Protein AF-A0A8T6T4Y1-F1 (afdb_monomer_lite)

pLDDT: mean 93.66, std 5.66, range [68.12, 98.38]

Structure (mmCIF, N/CA/C/O backbone):
data_AF-A0A8T6T4Y1-F1
#
_entry.id   AF-A0A8T6T4Y1-F1
#
loop_
_atom_site.group_PDB
_atom_site.id
_atom_site.type_symbol
_atom_site.label_atom_id
_atom_site.label_alt_id
_atom_site.label_comp_id
_atom_site.label_asym_id
_atom_site.label_entity_id
_atom_site.label_seq_id
_atom_site.pdbx_PDB_ins_code
_atom_site.Cartn_x
_atom_site.Cartn_y
_atom_site.Cartn_z
_atom_site.occupancy
_atom_site.B_iso_or_equiv
_atom_site.auth_seq_id
_atom_site.auth_comp_id
_atom_site.auth_asym_id
_atom_site.auth_atom_id
_atom_site.pdbx_PDB_model_num
ATOM 1 N N . MET A 1 1 ? -13.065 -8.105 1.881 1.00 68.12 1 MET A N 1
ATOM 2 C CA . MET A 1 1 ? -11.693 -8.289 1.325 1.00 68.12 1 MET A CA 1
ATOM 3 C C . MET A 1 1 ? -10.658 -8.384 2.452 1.00 68.12 1 MET A C 1
ATOM 5 O O . MET A 1 1 ? -11.018 -8.103 3.585 1.00 68.12 1 MET A O 1
ATOM 9 N N . VAL A 1 2 ? -9.399 -8.783 2.191 1.00 86.25 2 VAL A N 1
ATOM 10 C CA . VAL A 1 2 ? -8.331 -8.852 3.229 1.00 86.25 2 VAL A CA 1
ATOM 11 C C . VAL A 1 2 ? -8.163 -7.510 3.956 1.00 86.25 2 VAL A C 1
ATOM 13 O O . VAL A 1 2 ? -8.043 -7.484 5.177 1.00 86.25 2 VAL A O 1
ATOM 16 N N . LEU A 1 3 ? -8.226 -6.405 3.209 1.00 91.75 3 LEU A N 1
ATOM 17 C CA . LEU A 1 3 ? -8.057 -5.049 3.730 1.00 91.75 3 LEU A CA 1
ATOM 18 C C . LEU A 1 3 ? -9.146 -4.632 4.729 1.00 91.75 3 LEU A C 1
ATOM 20 O O . LEU A 1 3 ? -8.823 -4.156 5.808 1.00 91.75 3 LEU A O 1
ATOM 24 N N . GLU A 1 4 ? -10.418 -4.884 4.413 1.00 93.62 4 GLU A N 1
ATOM 25 C CA . GLU A 1 4 ? -11.571 -4.550 5.275 1.00 93.62 4 GLU A CA 1
ATOM 26 C C . GLU A 1 4 ? -11.591 -5.322 6.599 1.00 93.62 4 GLU A C 1
ATOM 28 O O . GLU A 1 4 ? -12.387 -5.027 7.485 1.00 93.62 4 GLU A O 1
ATOM 33 N N . ARG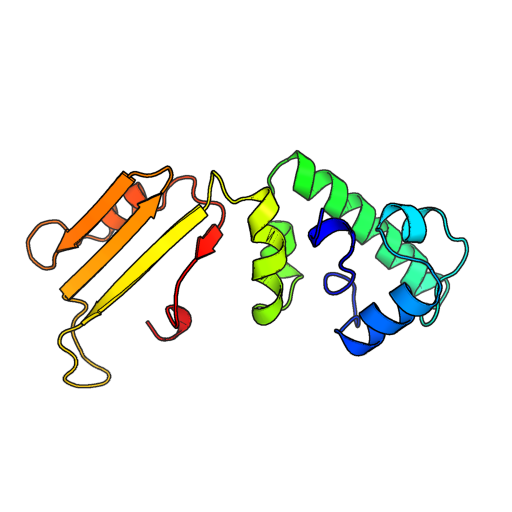 A 1 5 ? -10.748 -6.350 6.724 1.00 95.69 5 ARG A N 1
ATOM 34 C CA . ARG A 1 5 ? -10.562 -7.122 7.956 1.00 95.69 5 ARG A CA 1
ATOM 35 C C . ARG A 1 5 ? -9.360 -6.639 8.759 1.00 95.69 5 ARG A C 1
ATOM 37 O O . ARG A 1 5 ? -9.071 -7.208 9.805 1.00 95.69 5 ARG A O 1
ATOM 44 N N . SER A 1 6 ? -8.632 -5.641 8.261 1.00 95.56 6 SER A N 1
ATOM 45 C CA . SER A 1 6 ? -7.411 -5.153 8.881 1.00 95.56 6 SER A CA 1
ATOM 46 C C . SER A 1 6 ? -7.653 -3.869 9.659 1.00 95.56 6 SER A C 1
ATOM 48 O O . SER A 1 6 ? -8.272 -2.938 9.163 1.00 95.56 6 SER A O 1
ATOM 50 N N . PHE A 1 7 ? -7.120 -3.799 10.869 1.00 97.31 7 PHE A N 1
ATOM 51 C CA . PHE A 1 7 ? -7.246 -2.655 11.766 1.00 97.31 7 PHE A CA 1
ATOM 52 C C . PHE A 1 7 ? -5.910 -1.939 11.988 1.00 97.31 7 PHE A C 1
ATOM 54 O O . PHE A 1 7 ? -5.875 -0.938 12.695 1.00 97.31 7 PHE A O 1
ATOM 61 N N . VAL A 1 8 ? -4.815 -2.400 11.369 1.00 96.88 8 VAL A N 1
ATOM 62 C CA . VAL A 1 8 ? -3.473 -1.794 11.511 1.00 96.88 8 VAL A CA 1
ATOM 63 C C . VAL A 1 8 ? -3.350 -0.371 10.958 1.00 96.88 8 VAL A C 1
ATOM 65 O O . VAL A 1 8 ? -2.351 0.285 11.229 1.00 96.88 8 VAL A O 1
ATOM 68 N N . LEU A 1 9 ? -4.340 0.113 10.198 1.00 95.94 9 LEU A N 1
ATOM 69 C CA . LEU A 1 9 ? -4.423 1.519 9.781 1.00 95.94 9 LEU A CA 1
ATOM 70 C C . LEU A 1 9 ? -4.858 2.468 10.913 1.00 95.94 9 LEU A C 1
ATOM 72 O O . LEU A 1 9 ? -4.798 3.684 10.750 1.00 95.94 9 LEU A O 1
ATOM 76 N N . LEU A 1 10 ? -5.358 1.928 12.028 1.00 97.12 10 LEU A N 1
ATOM 77 C CA . LEU A 1 10 ? 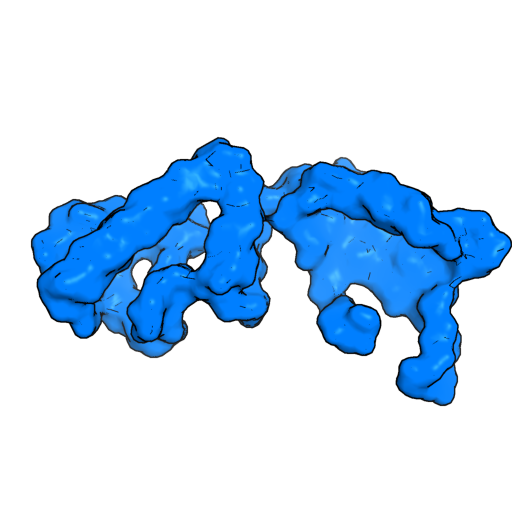-5.868 2.710 13.149 1.00 97.12 10 LEU A CA 1
ATOM 78 C C . LEU A 1 10 ? -4.749 3.112 14.113 1.00 97.12 10 LEU A C 1
ATOM 80 O O . LEU A 1 10 ? -3.811 2.352 14.370 1.00 97.12 10 LEU A O 1
ATOM 84 N N . ASP A 1 11 ? -4.902 4.284 14.735 1.00 94.56 11 ASP A N 1
ATOM 85 C CA . ASP A 1 11 ? -3.928 4.789 15.704 1.00 94.56 11 ASP A CA 1
ATOM 86 C C . ASP A 1 11 ? -3.691 3.797 16.858 1.00 94.56 11 ASP A C 1
ATOM 88 O O . ASP A 1 11 ? -4.611 3.354 17.567 1.00 94.56 11 ASP A O 1
ATOM 92 N N . ARG A 1 12 ? -2.408 3.482 17.071 1.00 94.94 12 ARG A N 1
ATOM 93 C CA . ARG A 1 12 ? -1.908 2.535 18.083 1.00 94.94 12 ARG A CA 1
ATOM 94 C C . ARG A 1 12 ? -2.477 1.118 17.939 1.00 94.94 12 ARG A C 1
ATOM 96 O O . ARG A 1 12 ? -2.613 0.403 18.939 1.00 94.94 12 ARG A O 1
ATOM 103 N N . VAL A 1 13 ? -2.780 0.686 16.717 1.00 97.06 13 VAL A N 1
ATOM 104 C CA . VAL A 1 13 ? -3.124 -0.707 16.414 1.00 97.06 13 VAL A CA 1
ATOM 105 C C . VAL A 1 13 ? -1.984 -1.367 15.649 1.00 97.06 13 VAL A C 1
ATOM 107 O O . VAL A 1 13 ? -1.748 -1.102 14.480 1.00 97.06 13 VAL A O 1
ATOM 110 N N . GLY A 1 14 ? -1.265 -2.258 16.330 1.00 95.00 14 GLY A N 1
ATOM 111 C CA . GLY A 1 14 ? -0.393 -3.236 15.678 1.00 95.00 14 GLY A CA 1
ATOM 112 C C . GLY A 1 14 ? -1.052 -4.613 15.640 1.00 95.00 14 GLY A C 1
ATOM 113 O O . GLY A 1 14 ? -2.118 -4.806 16.220 1.00 95.00 14 GLY A O 1
ATOM 114 N N . GLU A 1 15 ? -0.363 -5.588 15.051 1.00 94.94 15 GLU A N 1
ATOM 115 C CA . GLU A 1 15 ? -0.793 -6.992 14.913 1.00 94.94 15 GLU A CA 1
ATOM 116 C C . GLU A 1 15 ? -1.414 -7.574 16.197 1.00 94.94 15 GLU A C 1
ATOM 118 O O . GLU A 1 15 ? -2.516 -8.110 16.181 1.00 94.94 15 GLU A O 1
ATOM 123 N N . ARG A 1 16 ? -0.766 -7.391 17.356 1.00 96.19 16 ARG A N 1
ATOM 124 C CA . ARG A 1 16 ? -1.285 -7.899 18.641 1.00 96.19 16 ARG A CA 1
ATOM 125 C C . ARG A 1 16 ? -2.618 -7.274 19.054 1.00 96.19 16 ARG A C 1
ATOM 127 O O . ARG A 1 16 ? -3.395 -7.922 19.747 1.00 96.19 16 ARG A O 1
ATOM 134 N N . THR A 1 17 ? -2.841 -6.004 18.727 1.00 97.31 17 THR A N 1
ATOM 135 C CA . THR A 1 17 ? -4.105 -5.317 19.025 1.00 97.31 17 THR A CA 1
ATOM 136 C C . THR A 1 17 ? -5.163 -5.713 18.002 1.00 97.31 17 THR A C 1
ATOM 138 O O . THR A 1 17 ? -6.282 -6.002 18.399 1.00 97.31 17 THR A O 1
ATOM 141 N N . GLU A 1 18 ? -4.793 -5.797 16.721 1.00 97.31 18 GLU A N 1
ATOM 142 C CA . GLU A 1 18 ? -5.645 -6.291 15.633 1.00 97.31 18 GLU A CA 1
ATOM 143 C C . GLU A 1 18 ? -6.197 -7.693 15.949 1.00 97.31 18 GLU A C 1
ATOM 145 O O . GLU A 1 18 ? -7.407 -7.896 15.926 1.00 97.31 18 GLU A O 1
ATOM 150 N N . HIS A 1 19 ? -5.341 -8.621 16.384 1.00 97.06 19 HIS A N 1
ATOM 151 C CA . HIS A 1 19 ? -5.770 -9.955 16.805 1.00 97.06 19 HIS A CA 1
ATOM 152 C C . HIS A 1 19 ? -6.785 -9.938 17.952 1.00 97.06 19 HIS A C 1
ATOM 154 O O . HIS A 1 19 ? -7.766 -10.673 17.904 1.00 97.06 19 HIS A O 1
ATOM 160 N N . ARG A 1 20 ? -6.607 -9.072 18.959 1.00 97.50 20 ARG A N 1
ATOM 161 C CA . ARG A 1 20 ? -7.585 -8.953 20.055 1.00 97.50 20 ARG A CA 1
ATOM 162 C C . ARG A 1 20 ? -8.927 -8.408 19.584 1.00 97.50 20 ARG A C 1
ATOM 164 O O . ARG A 1 20 ? -9.949 -8.766 20.158 1.00 97.50 20 ARG A O 1
ATOM 171 N N . ILE A 1 21 ? -8.936 -7.525 18.584 1.00 98.06 21 ILE A N 1
ATOM 172 C CA . ILE A 1 21 ? -10.181 -7.051 17.964 1.00 98.06 21 ILE A CA 1
ATOM 173 C C . ILE A 1 21 ? -10.898 -8.249 17.323 1.00 98.06 21 ILE A C 1
ATOM 175 O O . ILE A 1 21 ? -12.071 -8.482 17.609 1.00 98.06 21 ILE A O 1
ATOM 179 N N . TRP A 1 22 ? -10.173 -9.080 16.567 1.00 97.81 22 TRP A N 1
ATOM 180 C CA . TRP A 1 22 ? -10.737 -10.284 15.948 1.00 97.81 22 TRP A CA 1
ATOM 181 C C . TRP A 1 22 ? -11.251 -11.318 16.955 1.00 97.81 22 TRP A C 1
ATOM 183 O O . TRP A 1 22 ? -12.310 -11.901 16.736 1.00 97.81 22 TRP A O 1
ATOM 193 N N . GLU A 1 23 ? -10.546 -11.533 18.068 1.00 97.38 23 GLU A N 1
ATOM 194 C CA . GLU A 1 23 ? -10.959 -12.459 19.140 1.00 97.38 23 GLU A CA 1
ATOM 195 C C . GLU A 1 23 ? -12.300 -12.076 19.788 1.00 97.38 23 GLU A C 1
ATOM 197 O O . GLU A 1 23 ? -12.980 -12.932 20.348 1.00 97.38 23 GLU A O 1
ATOM 202 N N . GLN A 1 24 ? -12.710 -10.809 19.680 1.00 96.25 24 GLN A N 1
ATOM 203 C CA . GLN A 1 24 ? -14.014 -10.323 20.146 1.00 96.25 24 GLN A CA 1
ATOM 204 C C . GLN A 1 24 ? -15.140 -10.539 19.121 1.00 96.25 24 GLN A C 1
ATOM 206 O O . GLN A 1 24 ? -16.277 -10.154 19.376 1.00 96.25 24 GLN A O 1
ATOM 211 N N . GLY A 1 25 ? -14.846 -11.132 17.960 1.00 97.12 25 GLY A N 1
ATOM 212 C CA . GLY A 1 25 ? -15.808 -11.312 16.870 1.00 97.12 25 GLY A CA 1
ATOM 213 C C . GLY A 1 25 ? -15.957 -10.093 15.956 1.00 97.12 25 GLY A C 1
ATOM 214 O O . GLY A 1 25 ? -16.768 -10.128 15.037 1.00 97.12 25 GLY A O 1
ATOM 215 N N . VAL A 1 26 ? -15.158 -9.042 16.160 1.00 98.19 26 VAL A N 1
ATOM 216 C CA . VAL A 1 26 ? -15.113 -7.867 15.282 1.00 98.19 26 VAL A CA 1
ATOM 217 C C . VAL A 1 26 ? -14.139 -8.166 14.144 1.00 98.19 26 VAL A C 1
ATOM 219 O O . VAL A 1 26 ? -12.928 -8.011 14.293 1.00 98.19 26 VAL A O 1
ATOM 222 N N . LEU A 1 27 ? -14.646 -8.681 13.023 1.00 97.50 27 LEU A N 1
ATOM 223 C CA . LEU A 1 27 ? -13.819 -9.238 11.945 1.00 97.50 27 LEU A CA 1
ATOM 224 C C . LEU A 1 27 ? -13.659 -8.298 10.755 1.00 97.50 27 LEU A C 1
ATOM 226 O O . LEU A 1 27 ? -12.741 -8.488 9.958 1.00 97.50 27 LEU A O 1
ATOM 230 N N . THR A 1 28 ? -14.552 -7.326 10.618 1.00 97.75 28 THR A N 1
ATOM 231 C CA . THR A 1 28 ? -14.598 -6.367 9.517 1.00 97.75 28 THR A CA 1
ATOM 232 C C . THR A 1 28 ? -14.741 -4.939 10.033 1.00 97.75 28 THR A C 1
ATOM 234 O O . THR A 1 28 ? -15.126 -4.706 11.181 1.00 97.75 28 THR A O 1
ATOM 237 N N . TRP A 1 29 ? -14.461 -3.961 9.174 1.00 97.38 29 TRP A N 1
ATOM 238 C CA . TRP A 1 29 ? -14.735 -2.557 9.475 1.00 97.38 29 TRP A CA 1
ATOM 239 C C . TRP A 1 29 ? -16.210 -2.308 9.793 1.00 97.38 29 TRP A C 1
ATOM 241 O O . TRP A 1 29 ? -16.499 -1.521 10.685 1.00 97.38 29 TRP A O 1
ATOM 251 N N . ASP A 1 30 ? -17.134 -3.009 9.135 1.00 97.69 30 ASP A N 1
ATOM 252 C CA . ASP A 1 30 ? -18.566 -2.876 9.415 1.00 97.69 30 ASP A CA 1
ATOM 253 C C . ASP A 1 30 ? -18.933 -3.420 10.801 1.00 97.69 30 ASP A C 1
ATOM 255 O O . ASP A 1 30 ? -19.677 -2.767 11.536 1.00 97.69 30 ASP A O 1
ATOM 259 N N . ASP A 1 31 ? -18.346 -4.548 11.218 1.00 98.06 31 ASP A N 1
ATOM 260 C CA . ASP A 1 31 ? -18.512 -5.060 12.587 1.00 98.06 31 ASP A CA 1
ATOM 261 C C . ASP A 1 31 ? -18.008 -4.035 13.615 1.00 98.06 31 ASP A C 1
ATOM 263 O O . ASP A 1 31 ? -18.628 -3.810 14.654 1.00 98.06 31 ASP A O 1
ATOM 267 N N . PHE A 1 32 ? -16.883 -3.374 13.319 1.00 98.38 32 PHE A N 1
ATOM 268 C CA . PHE A 1 32 ? -16.300 -2.364 14.199 1.00 98.38 32 PHE A CA 1
ATOM 269 C C . PHE A 1 32 ? -17.187 -1.116 14.285 1.00 98.38 32 PHE A C 1
ATOM 271 O O . PHE A 1 32 ? -17.460 -0.638 15.385 1.00 98.38 32 PHE A O 1
ATOM 278 N N . LEU A 1 33 ? -17.664 -0.610 13.144 1.00 97.94 33 LEU A N 1
ATOM 279 C CA . LEU A 1 33 ? -18.517 0.579 13.052 1.00 97.94 33 LEU A CA 1
ATOM 280 C C . LEU A 1 33 ? -19.889 0.371 13.707 1.00 97.94 33 LEU A C 1
ATOM 282 O O . LEU A 1 33 ? -20.432 1.305 14.288 1.00 97.94 33 LEU A O 1
ATOM 286 N N . THR A 1 34 ? -20.441 -0.842 13.638 1.00 97.69 34 THR A N 1
ATOM 287 C CA . THR A 1 34 ? -21.739 -1.184 14.254 1.00 97.69 34 THR A CA 1
ATOM 288 C C . THR A 1 34 ? -21.646 -1.530 15.740 1.00 97.69 34 THR A C 1
ATOM 290 O O . THR A 1 34 ? -22.669 -1.571 16.420 1.00 97.69 34 THR A O 1
ATOM 293 N N . SER A 1 35 ? -20.439 -1.752 16.266 1.00 96.81 35 SER A N 1
ATOM 294 C CA . SER A 1 35 ? -20.221 -2.026 17.687 1.00 96.81 35 SER A CA 1
ATOM 295 C C . SER A 1 35 ? -20.184 -0.742 18.522 1.00 96.81 35 SER A C 1
ATOM 297 O O . SER A 1 35 ? -19.370 0.149 18.263 1.00 96.81 35 SER A O 1
ATOM 299 N N . ASP A 1 36 ? -20.970 -0.701 19.604 1.00 94.62 36 ASP A N 1
ATOM 300 C CA . ASP A 1 36 ? -20.964 0.398 20.589 1.00 94.62 36 ASP A CA 1
ATOM 301 C C . ASP A 1 36 ? -19.601 0.553 21.286 1.00 94.62 36 ASP A C 1
ATOM 303 O O . ASP A 1 36 ? -19.181 1.651 21.659 1.00 94.62 36 ASP A O 1
ATOM 307 N N . SER A 1 37 ? -18.886 -0.559 21.482 1.00 96.25 37 SER A N 1
ATOM 308 C CA . SER A 1 37 ? -17.551 -0.571 22.075 1.00 96.25 37 SER A CA 1
ATOM 309 C C . SER A 1 37 ? -16.714 -1.734 21.547 1.00 96.25 37 SER A C 1
ATOM 311 O O . SER A 1 37 ? -17.244 -2.793 21.226 1.00 96.25 37 SER A O 1
ATOM 313 N N . VAL A 1 38 ? -15.398 -1.528 21.457 1.00 97.25 38 VAL A N 1
ATOM 314 C CA . VAL A 1 38 ? -14.427 -2.543 21.023 1.00 97.25 38 VAL A CA 1
ATOM 315 C C . VAL A 1 38 ? -13.194 -2.416 21.907 1.00 97.25 38 VAL A C 1
ATOM 317 O O . VAL A 1 38 ? -12.546 -1.370 21.918 1.00 97.25 38 VAL A O 1
ATOM 320 N N . ALA A 1 39 ? -12.832 -3.448 22.669 1.00 94.38 39 ALA A N 1
ATOM 321 C CA . ALA A 1 39 ? -11.608 -3.387 23.463 1.00 94.38 39 ALA A CA 1
ATOM 322 C C . ALA A 1 39 ? -10.374 -3.444 22.535 1.00 94.38 39 ALA A C 1
ATOM 324 O O . ALA A 1 39 ? -10.392 -4.162 21.536 1.00 94.38 39 ALA A O 1
ATOM 325 N N . PRO A 1 40 ? -9.271 -2.731 22.834 1.00 94.75 40 PRO A N 1
ATOM 326 C CA . PRO A 1 40 ? -9.010 -1.912 24.018 1.00 94.75 40 PRO A CA 1
ATOM 327 C C . PRO A 1 40 ? -9.251 -0.404 23.780 1.00 94.75 40 PRO A C 1
ATOM 329 O O . PRO A 1 40 ? -8.498 0.434 24.285 1.00 94.75 40 PRO A O 1
ATOM 332 N N . PHE A 1 41 ? -10.226 -0.027 22.952 1.00 97.44 41 PHE A N 1
ATOM 333 C CA . PHE A 1 41 ? -10.493 1.377 22.648 1.00 97.44 41 PHE A CA 1
ATOM 334 C C . PHE A 1 41 ? -11.289 2.030 23.782 1.00 97.44 41 PHE A C 1
ATOM 336 O O . PHE A 1 41 ? -12.293 1.497 24.246 1.00 97.44 41 PHE A O 1
ATOM 343 N N . SER A 1 42 ? -10.854 3.217 24.214 1.00 97.38 42 SER A N 1
ATOM 344 C CA . SER A 1 42 ? -11.722 4.131 24.962 1.00 97.38 42 SER A CA 1
ATOM 345 C C . SER A 1 42 ? -12.802 4.689 24.032 1.00 97.38 42 SER A C 1
ATOM 347 O O . SER A 1 42 ? -12.615 4.695 22.817 1.00 97.38 42 SER A O 1
ATOM 349 N N . THR A 1 43 ? -13.881 5.256 24.580 1.00 97.31 43 THR A N 1
ATOM 350 C CA . THR A 1 43 ? -14.950 5.896 23.788 1.00 97.31 43 THR A CA 1
ATOM 351 C C . THR A 1 43 ? -14.406 6.916 22.783 1.00 97.31 43 THR A C 1
ATOM 353 O O . THR A 1 43 ? -14.775 6.896 21.614 1.00 97.31 43 THR A O 1
ATOM 356 N N . SER A 1 44 ? -13.456 7.758 23.203 1.00 97.56 44 SER A N 1
ATOM 357 C CA . SER A 1 44 ? -12.820 8.744 22.320 1.00 97.56 44 SER A CA 1
ATOM 358 C C . SER A 1 44 ? -11.980 8.108 21.210 1.00 97.56 44 SER A C 1
ATOM 360 O O . SER A 1 44 ? -12.048 8.545 20.065 1.00 97.56 44 SER A O 1
ATOM 362 N N . ARG A 1 45 ? -11.205 7.057 21.520 1.00 97.62 45 ARG A N 1
ATOM 363 C CA . ARG A 1 45 ? -10.410 6.338 20.512 1.00 97.62 45 ARG A CA 1
ATOM 364 C C . ARG A 1 45 ? -11.297 5.561 19.545 1.00 97.62 45 ARG A C 1
ATOM 366 O O . ARG A 1 45 ? -10.945 5.469 18.377 1.00 97.62 45 ARG A O 1
ATOM 373 N N . LYS A 1 46 ? -12.419 5.012 20.017 1.00 98.06 46 LYS A N 1
ATOM 374 C CA . LYS A 1 46 ? -13.408 4.322 19.184 1.00 98.06 46 LYS A CA 1
ATOM 375 C C . LYS A 1 46 ? -14.032 5.293 18.182 1.00 98.06 46 LYS A C 1
ATOM 377 O O . LYS A 1 46 ? -13.977 5.018 16.994 1.00 98.06 46 LYS A O 1
ATOM 382 N N . ALA A 1 47 ? -14.485 6.463 18.635 1.00 98.00 47 ALA A N 1
ATOM 383 C CA . ALA A 1 47 ? -15.032 7.492 17.749 1.00 98.00 47 ALA A CA 1
ATOM 384 C C . ALA A 1 47 ? -14.018 7.969 16.692 1.00 98.00 47 ALA A C 1
ATOM 386 O O . ALA A 1 47 ? -14.362 8.109 15.523 1.00 98.00 47 ALA A O 1
ATOM 387 N N . ALA A 1 48 ? -12.752 8.175 17.076 1.00 98.12 48 ALA A N 1
ATOM 388 C CA . ALA A 1 48 ? -11.699 8.521 16.118 1.00 98.12 48 ALA A CA 1
ATOM 389 C C . ALA A 1 48 ? -11.445 7.391 15.104 1.00 98.12 48 ALA A C 1
ATOM 391 O O . ALA A 1 48 ? -11.300 7.651 13.912 1.00 98.12 48 ALA A O 1
ATOM 392 N N . ALA A 1 49 ? -11.429 6.139 15.571 1.00 98.06 49 ALA A N 1
ATOM 393 C CA . ALA A 1 49 ? -11.294 4.980 14.701 1.00 98.06 49 ALA A CA 1
ATOM 394 C C . ALA A 1 49 ? -12.472 4.846 13.726 1.00 98.06 49 ALA A C 1
ATOM 396 O O . ALA A 1 49 ? -12.240 4.533 12.565 1.00 98.06 49 ALA A O 1
ATOM 397 N N . ASP A 1 50 ? -13.700 5.142 14.153 1.00 98.38 50 ASP A N 1
ATOM 398 C CA . ASP A 1 50 ? -14.881 5.101 13.283 1.00 98.38 50 ASP A CA 1
ATOM 399 C C . ASP A 1 50 ? -14.777 6.098 12.129 1.00 98.38 50 ASP A C 1
ATOM 401 O O . ASP A 1 50 ? -15.066 5.747 10.987 1.00 98.38 50 ASP A O 1
ATOM 405 N N . VAL A 1 51 ? -14.280 7.309 12.403 1.00 98.19 51 VAL A N 1
ATOM 406 C CA . VAL A 1 51 ? -13.987 8.297 11.355 1.00 98.19 51 VAL A CA 1
ATOM 407 C C . VAL A 1 51 ? -12.945 7.749 10.381 1.00 98.19 51 VAL A C 1
ATOM 409 O O . VAL A 1 51 ? -13.187 7.739 9.179 1.00 98.19 51 VAL A O 1
ATOM 412 N N . THR A 1 52 ? -11.823 7.220 10.882 1.00 97.75 52 THR A N 1
ATOM 413 C CA . THR A 1 52 ? -10.765 6.657 10.024 1.00 97.75 52 THR A CA 1
ATOM 414 C C . THR A 1 52 ? -11.257 5.477 9.183 1.00 97.75 52 THR A C 1
ATOM 416 O O . THR A 1 52 ? -10.884 5.370 8.019 1.00 97.75 52 THR A O 1
ATOM 419 N N . LEU A 1 53 ? -12.089 4.588 9.734 1.00 97.62 53 LEU A N 1
ATOM 420 C CA . LEU A 1 53 ? -12.661 3.473 8.973 1.00 97.62 53 LEU A CA 1
ATOM 421 C C . LEU A 1 53 ? -13.688 3.952 7.941 1.00 97.62 53 LEU A C 1
ATOM 423 O O . LEU A 1 53 ? -13.751 3.382 6.856 1.00 97.62 53 LEU A O 1
ATOM 427 N N . GLY A 1 54 ? -14.454 5.005 8.241 1.00 97.19 54 GLY A N 1
ATOM 428 C CA . GLY A 1 54 ? -15.317 5.672 7.265 1.00 97.19 54 GLY A CA 1
ATOM 429 C C . GLY A 1 54 ? -14.515 6.220 6.082 1.00 97.19 54 GLY A C 1
ATOM 430 O O . GLY A 1 54 ? -14.771 5.844 4.941 1.00 97.19 54 GLY A O 1
ATOM 431 N N . GLU A 1 55 ? -13.472 7.004 6.363 1.00 97.06 55 GLU A N 1
ATOM 432 C CA . GLU A 1 55 ? -12.547 7.526 5.346 1.00 97.06 55 GLU A CA 1
ATOM 433 C C . GLU A 1 55 ? -11.870 6.399 4.552 1.00 97.06 55 GLU A C 1
ATOM 435 O O . GLU A 1 55 ? -11.707 6.497 3.337 1.00 97.06 55 GLU A O 1
ATOM 440 N N . ALA A 1 56 ? -11.506 5.297 5.216 1.00 96.31 56 ALA A N 1
ATOM 441 C CA . ALA A 1 56 ? -10.900 4.143 4.563 1.00 96.31 56 ALA A CA 1
ATOM 442 C C . ALA A 1 56 ? -11.858 3.467 3.573 1.00 96.31 56 ALA A C 1
ATOM 444 O O . ALA A 1 56 ? -11.425 3.035 2.503 1.00 96.31 56 ALA A O 1
ATOM 445 N N . LYS A 1 57 ? -13.156 3.384 3.894 1.00 95.06 57 LYS A N 1
ATOM 446 C CA . LYS A 1 57 ? -14.171 2.855 2.969 1.00 95.06 57 LYS A CA 1
ATOM 447 C C . LYS A 1 57 ? -14.284 3.727 1.724 1.00 95.06 57 LYS A C 1
ATOM 449 O O . LYS A 1 57 ? -14.255 3.186 0.618 1.00 95.06 57 LYS A O 1
ATOM 454 N N . ASP A 1 58 ? -14.330 5.044 1.898 1.00 94.81 58 ASP A N 1
ATOM 455 C CA . ASP A 1 58 ? -14.365 5.988 0.780 1.00 94.81 58 ASP A CA 1
ATOM 456 C C . ASP A 1 58 ? -13.087 5.873 -0.066 1.00 94.81 58 ASP A C 1
ATOM 458 O O . ASP A 1 58 ? -13.160 5.739 -1.287 1.00 94.81 58 ASP A O 1
ATOM 462 N N . ALA A 1 59 ? -11.917 5.787 0.577 1.00 94.19 59 ALA A N 1
ATOM 463 C CA . ALA A 1 59 ? -10.627 5.640 -0.095 1.00 94.19 59 ALA A CA 1
ATOM 464 C C . ALA A 1 59 ? -10.517 4.352 -0.936 1.00 94.19 59 ALA A C 1
ATOM 466 O O . ALA A 1 59 ? -9.924 4.372 -2.018 1.00 94.19 59 ALA A O 1
ATOM 467 N N . ILE A 1 60 ? -11.102 3.228 -0.493 1.00 90.50 60 ILE A N 1
ATOM 468 C CA . ILE A 1 60 ? -11.182 2.003 -1.314 1.00 90.50 60 ILE A CA 1
ATOM 469 C C . ILE A 1 60 ? -12.008 2.253 -2.579 1.00 90.50 60 ILE A C 1
ATOM 471 O O . ILE A 1 60 ? -11.630 1.794 -3.667 1.00 90.50 60 ILE A O 1
ATOM 475 N N . GLN A 1 61 ? -13.146 2.935 -2.438 1.00 88.56 61 GLN A N 1
ATOM 476 C CA . GLN A 1 61 ? -14.077 3.182 -3.539 1.00 88.56 61 GLN A CA 1
ATOM 477 C C . GLN A 1 61 ? -13.480 4.140 -4.570 1.00 88.56 61 GLN A C 1
ATOM 479 O O . GLN A 1 61 ? -13.574 3.878 -5.768 1.00 88.56 61 GLN A O 1
ATOM 484 N N . THR A 1 62 ? -12.799 5.194 -4.120 1.00 90.62 62 THR A N 1
ATOM 485 C CA . THR A 1 62 ? -12.148 6.184 -4.992 1.00 90.62 62 THR A CA 1
ATOM 486 C C . THR A 1 62 ? -10.784 5.738 -5.519 1.00 90.62 62 THR A C 1
ATOM 488 O O . THR A 1 62 ? -10.223 6.398 -6.391 1.00 90.62 62 THR A O 1
ATOM 491 N N . GLY A 1 63 ? -10.231 4.630 -5.012 1.00 86.44 63 GLY A N 1
ATOM 492 C CA . GLY A 1 63 ? -8.907 4.139 -5.406 1.00 86.44 63 GLY A CA 1
ATOM 493 C C . GLY A 1 63 ? -7.753 4.989 -4.859 1.00 86.44 63 GLY A C 1
ATOM 494 O O . GLY A 1 63 ? -6.685 5.063 -5.468 1.00 86.44 63 GLY A O 1
ATOM 495 N N . SER A 1 64 ? -7.957 5.644 -3.716 1.00 91.31 64 SER A N 1
ATOM 496 C CA . SER A 1 64 ? -6.976 6.517 -3.070 1.00 91.31 64 SER A CA 1
ATOM 497 C C . SER A 1 64 ? -5.920 5.703 -2.312 1.00 91.31 64 SER A C 1
ATOM 499 O O . SER A 1 64 ? -5.989 5.555 -1.095 1.00 91.31 64 SER A O 1
ATOM 501 N N . ALA A 1 65 ? -4.930 5.168 -3.033 1.00 90.06 65 ALA A N 1
ATOM 502 C CA . ALA A 1 65 ? -3.824 4.398 -2.448 1.00 90.06 65 ALA A CA 1
ATOM 503 C C . ALA A 1 65 ? -3.002 5.201 -1.417 1.00 90.06 65 ALA A C 1
ATOM 505 O O . ALA A 1 65 ? -2.591 4.644 -0.398 1.00 90.06 65 ALA A O 1
ATOM 506 N N . ASP A 1 66 ? -2.838 6.511 -1.631 1.00 91.00 66 ASP A N 1
ATOM 507 C CA . ASP A 1 66 ? -2.060 7.404 -0.757 1.00 91.00 66 ASP A CA 1
ATOM 508 C C . ASP A 1 66 ? -2.593 7.431 0.681 1.00 91.00 66 ASP A C 1
ATOM 510 O O . ASP A 1 66 ? -1.816 7.396 1.634 1.00 91.00 66 ASP A O 1
ATOM 514 N N . PHE A 1 67 ? -3.921 7.371 0.849 1.00 94.38 67 PHE A N 1
ATOM 515 C CA . PHE A 1 67 ? -4.559 7.294 2.166 1.00 94.38 67 PHE A CA 1
ATOM 516 C C . PHE A 1 67 ? -3.990 6.137 3.000 1.00 94.38 67 PHE A C 1
ATOM 518 O O . PHE A 1 67 ? -3.712 6.294 4.193 1.00 94.38 67 PHE A O 1
ATOM 525 N N . PHE A 1 68 ? -3.800 4.980 2.361 1.00 94.12 68 PHE A N 1
ATOM 526 C CA . PHE A 1 68 ? -3.274 3.782 3.002 1.00 94.12 68 PHE A CA 1
ATOM 527 C C . PHE A 1 68 ? -1.759 3.828 3.156 1.00 94.12 68 PHE A C 1
ATOM 529 O O . PHE A 1 68 ? -1.261 3.403 4.196 1.00 94.12 68 PHE A O 1
ATOM 536 N N . ALA A 1 69 ? -1.033 4.358 2.169 1.00 89.25 69 ALA A N 1
ATOM 537 C CA . ALA A 1 69 ? 0.421 4.494 2.231 1.00 89.25 69 ALA A CA 1
ATOM 538 C C . ALA A 1 69 ? 0.878 5.342 3.434 1.00 89.25 69 ALA A C 1
ATOM 540 O O . ALA A 1 69 ? 1.891 5.037 4.056 1.00 89.25 69 ALA A O 1
ATOM 541 N N . GLU A 1 70 ? 0.101 6.361 3.807 1.00 91.44 70 GLU A N 1
ATOM 542 C CA . GLU A 1 70 ? 0.385 7.220 4.964 1.00 91.44 70 GLU A CA 1
ATOM 543 C C . GLU A 1 70 ? 0.081 6.568 6.324 1.00 91.44 70 GLU A C 1
ATOM 545 O O . GLU A 1 70 ? 0.633 6.983 7.345 1.00 91.44 70 GLU A O 1
ATOM 550 N N . ARG A 1 71 ? -0.829 5.586 6.367 1.00 93.31 71 ARG A N 1
ATOM 551 C CA . ARG A 1 71 ? -1.404 5.051 7.621 1.00 93.31 71 ARG A CA 1
ATOM 552 C C . ARG A 1 71 ? -0.984 3.622 7.925 1.00 93.31 71 ARG A C 1
ATOM 554 O O . ARG A 1 71 ? -0.909 3.239 9.090 1.00 93.31 71 ARG A O 1
ATOM 561 N N . MET A 1 72 ? -0.734 2.814 6.900 1.00 93.25 72 MET A N 1
ATOM 562 C CA . MET A 1 72 ? -0.354 1.421 7.079 1.00 93.25 72 MET A CA 1
ATOM 563 C C . MET A 1 72 ? 1.153 1.296 7.314 1.00 93.25 72 MET A C 1
ATOM 565 O O . MET A 1 72 ? 1.949 1.921 6.615 1.00 93.25 72 MET A O 1
ATOM 569 N N . PRO A 1 73 ? 1.589 0.425 8.238 1.00 91.75 73 PRO A N 1
ATOM 570 C CA . PRO A 1 73 ? 2.994 0.051 8.309 1.00 91.75 73 PRO A CA 1
ATOM 571 C C . PRO A 1 73 ? 3.447 -0.556 6.974 1.00 91.75 73 PRO A C 1
ATOM 573 O O . PRO A 1 73 ? 2.752 -1.417 6.440 1.00 91.75 73 PRO A O 1
ATOM 576 N N . ASN A 1 74 ? 4.641 -0.203 6.480 1.00 88.31 74 ASN A N 1
ATOM 577 C CA . ASN A 1 74 ? 5.168 -0.707 5.196 1.00 88.31 74 ASN A CA 1
ATOM 578 C C . ASN A 1 74 ? 5.078 -2.236 5.044 1.00 88.31 74 ASN A C 1
ATOM 580 O O . ASN A 1 74 ? 4.745 -2.741 3.976 1.00 88.31 74 ASN A O 1
ATOM 584 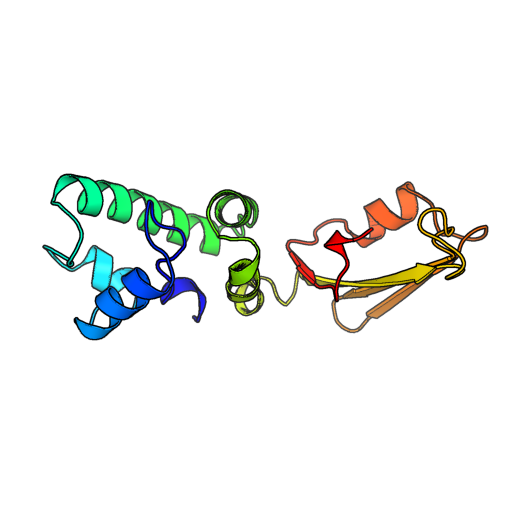N N . ARG A 1 75 ? 5.314 -2.987 6.129 1.00 89.75 75 ARG A N 1
ATOM 585 C CA . ARG A 1 75 ? 5.218 -4.458 6.137 1.00 89.75 75 ARG A CA 1
ATOM 586 C C . ARG A 1 75 ? 3.796 -5.010 5.973 1.00 89.75 75 ARG A C 1
ATOM 588 O O . ARG A 1 75 ? 3.650 -6.206 5.777 1.00 89.75 75 ARG A O 1
ATOM 595 N N . GLU A 1 76 ? 2.768 -4.173 6.083 1.00 93.31 76 GLU A N 1
ATOM 596 C CA . GLU A 1 76 ? 1.348 -4.536 5.967 1.00 93.31 76 GLU A CA 1
ATOM 597 C C . GLU A 1 76 ? 0.712 -4.024 4.665 1.00 93.31 76 GLU A C 1
ATOM 599 O O . GLU A 1 76 ? -0.410 -4.409 4.343 1.00 93.31 76 GLU A O 1
ATOM 604 N N . VAL A 1 77 ? 1.417 -3.190 3.886 1.00 91.75 77 VAL A N 1
ATOM 605 C CA . VAL A 1 77 ? 0.917 -2.594 2.629 1.00 91.75 77 VAL A CA 1
ATOM 606 C C . VAL A 1 77 ? 0.509 -3.661 1.604 1.00 91.75 77 VAL A C 1
ATOM 608 O O . VAL A 1 77 ? -0.388 -3.434 0.795 1.00 91.75 77 VAL A O 1
ATOM 611 N N . TRP A 1 78 ? 1.073 -4.873 1.679 1.00 91.88 78 TRP A N 1
ATOM 612 C CA . TRP A 1 78 ? 0.670 -6.012 0.842 1.00 91.88 78 TRP A CA 1
ATOM 613 C C . TRP A 1 78 ? -0.828 -6.347 0.945 1.00 91.88 78 TRP A C 1
ATOM 615 O O . TRP A 1 78 ? -1.396 -6.894 0.002 1.00 91.88 78 TRP A O 1
ATOM 625 N N . ARG A 1 79 ? -1.502 -5.989 2.048 1.00 93.94 79 ARG A N 1
ATOM 626 C CA . ARG A 1 79 ? -2.949 -6.204 2.229 1.00 93.94 79 ARG A CA 1
ATOM 627 C C . ARG A 1 79 ? -3.800 -5.398 1.244 1.00 93.94 79 ARG A C 1
ATOM 629 O O . ARG A 1 79 ? -4.960 -5.748 1.030 1.00 93.94 79 ARG A O 1
ATOM 636 N N . LEU A 1 80 ? -3.230 -4.358 0.628 1.00 92.50 80 LEU A N 1
ATOM 637 C CA . LEU A 1 80 ? -3.855 -3.566 -0.432 1.00 92.50 80 LEU A CA 1
ATOM 638 C C . LEU A 1 80 ? -3.833 -4.271 -1.797 1.00 92.50 80 LEU A C 1
ATOM 640 O O . LEU A 1 80 ? -4.629 -3.931 -2.673 1.00 92.50 80 LEU A O 1
ATOM 644 N N . PHE A 1 81 ? -2.961 -5.269 -1.980 1.00 92.88 81 PHE A N 1
ATOM 645 C CA . PHE A 1 81 ? -2.747 -5.922 -3.272 1.00 92.88 81 PHE A CA 1
ATOM 646 C C . PHE A 1 81 ? -4.036 -6.453 -3.917 1.00 92.88 81 PHE A C 1
ATOM 648 O O . PHE A 1 81 ? -4.258 -6.157 -5.087 1.00 92.88 81 PHE A O 1
ATOM 655 N N . PRO A 1 82 ? -4.954 -7.147 -3.208 1.00 92.31 82 PRO A N 1
ATOM 656 C CA . PRO A 1 82 ? -6.193 -7.613 -3.830 1.00 92.31 82 PRO A CA 1
ATOM 657 C C . PRO A 1 82 ? -7.055 -6.493 -4.426 1.00 92.31 82 PRO A C 1
ATOM 659 O O . PRO A 1 82 ? -7.794 -6.755 -5.370 1.00 92.31 82 PRO A O 1
ATOM 662 N N . ARG A 1 83 ? -6.971 -5.265 -3.890 1.00 91.50 83 ARG A N 1
ATOM 663 C CA . ARG A 1 83 ? -7.730 -4.106 -4.379 1.00 91.50 83 ARG A CA 1
ATOM 664 C C . ARG A 1 83 ? -7.050 -3.423 -5.564 1.00 91.50 83 ARG A C 1
ATOM 666 O O . ARG A 1 83 ? -7.752 -3.006 -6.479 1.00 91.50 83 ARG A O 1
ATOM 673 N N . PHE A 1 84 ? -5.726 -3.302 -5.543 1.00 91.62 84 PHE A N 1
ATOM 674 C CA . PHE A 1 84 ? -4.961 -2.584 -6.572 1.00 91.62 84 PHE A CA 1
ATOM 675 C C . PHE A 1 84 ? -4.249 -3.510 -7.563 1.00 91.62 84 PHE A C 1
ATOM 677 O O . PHE A 1 84 ? -3.428 -3.043 -8.340 1.00 91.62 84 PHE A O 1
ATOM 684 N N . ARG A 1 85 ? -4.548 -4.815 -7.563 1.00 92.12 85 ARG A N 1
ATOM 685 C CA . ARG A 1 85 ? -3.893 -5.830 -8.412 1.00 92.12 85 ARG A CA 1
ATOM 686 C C . ARG A 1 85 ? -3.818 -5.458 -9.891 1.00 92.12 85 ARG A C 1
ATOM 688 O O . ARG A 1 85 ? -2.797 -5.704 -10.519 1.00 92.12 85 ARG A O 1
ATOM 695 N N . ASP A 1 86 ? -4.878 -4.866 -10.431 1.00 92.50 86 ASP A N 1
ATOM 696 C CA . ASP A 1 86 ? -4.972 -4.544 -11.858 1.00 92.50 86 ASP A CA 1
ATOM 697 C C . ASP A 1 86 ? -4.230 -3.229 -12.188 1.00 92.50 86 ASP A C 1
ATOM 699 O O . ASP A 1 86 ? -3.920 -2.932 -13.340 1.00 92.50 86 ASP A O 1
ATOM 703 N N . GLU A 1 87 ? -3.872 -2.465 -11.155 1.00 93.56 87 GLU A N 1
ATOM 704 C CA . GLU A 1 87 ? -3.126 -1.204 -11.202 1.00 93.56 87 GLU A CA 1
ATOM 705 C C . GLU A 1 87 ? -1.728 -1.353 -10.570 1.00 93.56 87 GLU A C 1
ATOM 707 O O . GLU A 1 87 ? -1.043 -0.357 -10.325 1.00 93.56 87 GLU A O 1
ATOM 712 N N . ALA A 1 88 ? -1.307 -2.586 -10.272 1.00 95.19 88 ALA A N 1
ATOM 713 C CA . ALA A 1 88 ? -0.017 -2.884 -9.673 1.00 95.19 88 ALA A CA 1
ATOM 714 C C . ALA A 1 88 ? 1.051 -3.080 -10.754 1.00 95.19 88 ALA A C 1
ATOM 716 O O . ALA A 1 88 ? 0.812 -3.741 -11.767 1.00 95.19 88 ALA A O 1
ATOM 717 N N . VAL A 1 89 ? 2.244 -2.545 -10.503 1.00 97.31 89 VAL A N 1
ATOM 718 C CA . VAL A 1 89 ? 3.441 -2.787 -11.314 1.00 97.31 89 VAL A CA 1
ATOM 719 C C . VAL A 1 89 ? 4.404 -3.646 -10.510 1.00 97.31 89 VAL A C 1
ATOM 721 O O . VAL A 1 89 ? 4.787 -3.289 -9.395 1.00 97.31 89 VAL A O 1
ATOM 724 N N . PHE A 1 90 ? 4.799 -4.782 -11.073 1.00 97.25 90 PHE A N 1
ATOM 725 C CA . PHE A 1 90 ? 5.857 -5.617 -10.522 1.00 97.25 90 PHE A CA 1
ATOM 726 C C . PHE A 1 90 ? 7.192 -5.121 -11.057 1.00 97.25 90 PHE A C 1
ATOM 728 O O . PHE A 1 90 ? 7.368 -5.036 -12.269 1.00 97.25 90 PHE A O 1
ATOM 735 N N . LEU A 1 91 ? 8.104 -4.777 -10.157 1.00 97.25 91 LEU A N 1
ATOM 736 C CA . LEU A 1 91 ? 9.369 -4.139 -10.481 1.00 97.25 91 LEU A CA 1
ATOM 737 C C . LEU A 1 91 ? 10.536 -4.960 -9.941 1.00 97.25 91 LEU A C 1
ATOM 739 O O . LEU A 1 91 ? 10.567 -5.315 -8.757 1.00 97.25 91 LEU A O 1
ATOM 743 N N . ASP A 1 92 ? 11.516 -5.192 -10.807 1.00 96.62 92 ASP A N 1
ATOM 744 C CA . ASP A 1 92 ? 12.777 -5.846 -10.475 1.00 96.62 92 ASP A CA 1
ATOM 745 C C . ASP A 1 92 ? 13.968 -5.054 -11.031 1.00 96.62 92 ASP A C 1
ATOM 747 O O . ASP A 1 92 ? 13.862 -4.398 -12.073 1.00 96.62 92 ASP A O 1
ATOM 751 N N . ILE A 1 93 ? 15.087 -5.062 -10.305 1.00 94.50 93 ILE A N 1
ATOM 752 C CA . ILE A 1 93 ? 16.256 -4.222 -10.593 1.00 94.50 93 ILE A CA 1
ATOM 753 C C . ILE A 1 93 ? 17.495 -5.098 -10.687 1.00 94.50 93 ILE A C 1
ATOM 755 O O . ILE A 1 93 ? 17.914 -5.707 -9.705 1.00 94.50 93 ILE A O 1
ATOM 759 N N . GLU A 1 94 ? 18.157 -5.040 -11.838 1.00 94.31 94 GLU A N 1
ATOM 760 C CA . GLU A 1 94 ? 19.471 -5.640 -12.026 1.00 94.31 94 GLU A CA 1
ATOM 761 C C . GLU A 1 94 ? 20.560 -4.580 -11.914 1.00 94.31 94 GLU A C 1
ATOM 763 O O . GLU A 1 94 ? 20.421 -3.439 -12.372 1.00 94.31 94 GLU A O 1
ATOM 768 N N . THR A 1 95 ? 21.687 -4.959 -11.320 1.00 92.69 95 THR A N 1
ATOM 769 C CA . THR A 1 95 ? 22.847 -4.073 -11.186 1.00 92.69 95 THR A CA 1
ATOM 770 C C . THR A 1 95 ? 24.122 -4.766 -11.628 1.00 92.69 95 THR A C 1
ATOM 772 O O . THR A 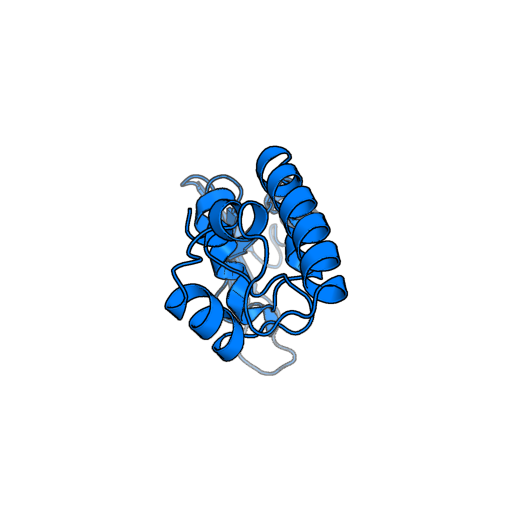1 95 ? 24.172 -5.983 -11.778 1.00 92.69 95 THR A O 1
ATOM 775 N N . THR A 1 96 ? 25.203 -4.002 -11.780 1.00 89.94 96 THR A N 1
ATOM 776 C CA . THR A 1 96 ? 26.525 -4.596 -12.020 1.00 89.94 96 THR A CA 1
ATOM 777 C C . THR A 1 96 ? 27.011 -5.489 -10.868 1.00 89.94 96 THR A C 1
ATOM 779 O O . THR A 1 96 ? 27.916 -6.286 -11.089 1.00 89.94 96 THR A O 1
ATOM 782 N N . GLY A 1 97 ? 26.435 -5.385 -9.661 1.00 78.75 97 GLY A N 1
ATOM 783 C CA . GLY A 1 97 ? 26.698 -6.303 -8.544 1.00 78.75 97 GLY A CA 1
ATOM 784 C C . GLY A 1 97 ? 28.083 -6.183 -7.890 1.00 78.75 97 GLY A C 1
ATOM 785 O O . GLY A 1 97 ? 28.516 -7.102 -7.201 1.00 78.75 97 GLY A O 1
ATOM 786 N N . LEU A 1 98 ? 28.799 -5.071 -8.088 1.00 71.19 98 LEU A N 1
ATOM 787 C CA . LEU A 1 98 ? 30.212 -4.919 -7.701 1.00 71.19 98 LEU A CA 1
ATOM 788 C C . LEU A 1 98 ? 30.444 -4.134 -6.397 1.00 71.19 98 LEU A C 1
ATOM 790 O O . LEU A 1 98 ? 31.541 -4.178 -5.849 1.00 71.19 98 LEU A O 1
ATOM 794 N N . SER A 1 99 ? 29.455 -3.374 -5.915 1.00 79.19 99 SER A N 1
ATOM 795 C CA . SER A 1 99 ? 29.481 -2.633 -4.635 1.00 79.19 99 SER A CA 1
ATOM 796 C C . SER A 1 99 ? 28.148 -1.907 -4.359 1.00 79.19 99 SER A C 1
ATOM 798 O O . SER A 1 99 ? 27.241 -1.920 -5.187 1.00 79.19 99 SER A O 1
ATOM 800 N N . ARG A 1 100 ? 28.053 -1.157 -3.249 1.00 71.31 100 ARG A N 1
ATOM 801 C CA . ARG A 1 100 ? 26.962 -0.185 -2.997 1.00 71.31 100 ARG A CA 1
ATOM 802 C C . ARG A 1 100 ? 26.855 0.944 -4.038 1.00 71.31 100 ARG A C 1
ATOM 804 O O . ARG A 1 100 ? 25.884 1.685 -4.026 1.00 71.31 100 ARG A O 1
ATOM 811 N N . TYR A 1 101 ? 27.868 1.102 -4.889 1.00 78.19 101 TYR A N 1
ATOM 812 C CA . TYR A 1 101 ? 27.904 2.066 -5.992 1.00 78.19 101 TYR A CA 1
ATOM 813 C C . TYR A 1 101 ? 27.651 1.389 -7.345 1.00 78.19 101 TYR A C 1
ATOM 815 O O . TYR A 1 101 ? 28.006 1.937 -8.388 1.00 78.19 101 TYR A O 1
ATOM 823 N N . SER A 1 102 ? 27.098 0.170 -7.336 1.00 84.31 102 SER A N 1
ATOM 824 C CA . SER A 1 102 ? 26.771 -0.545 -8.567 1.00 84.31 102 SER A CA 1
ATOM 825 C C . SER A 1 102 ? 25.782 0.256 -9.393 1.00 84.31 102 SER A C 1
ATOM 827 O O . SER A 1 102 ? 24.808 0.815 -8.894 1.00 84.31 102 SER A O 1
ATOM 829 N N . ALA A 1 103 ? 26.046 0.292 -10.688 1.00 89.44 103 ALA A N 1
ATOM 830 C CA . ALA A 1 103 ? 25.151 0.893 -11.647 1.00 89.44 103 ALA A CA 1
ATOM 831 C C . ALA A 1 103 ? 23.941 -0.030 -11.853 1.00 89.44 103 ALA A C 1
ATOM 833 O O . ALA A 1 103 ? 24.129 -1.214 -12.127 1.00 89.44 103 ALA A O 1
ATOM 834 N N . ILE A 1 104 ? 22.722 0.515 -11.776 1.00 92.75 104 ILE A N 1
ATOM 835 C CA . ILE A 1 104 ? 21.499 -0.163 -12.242 1.00 92.75 104 ILE A CA 1
ATOM 836 C C . ILE A 1 104 ? 21.622 -0.414 -13.742 1.00 92.75 104 ILE A C 1
ATOM 838 O O . ILE A 1 104 ? 21.720 0.550 -14.499 1.00 92.75 104 ILE A O 1
ATOM 842 N N . THR A 1 105 ? 21.651 -1.664 -14.178 1.00 95.25 105 THR A N 1
ATOM 843 C CA . THR A 1 105 ? 21.829 -2.046 -15.585 1.00 95.25 105 THR A CA 1
ATOM 844 C C . THR A 1 105 ? 20.502 -2.262 -16.290 1.00 95.25 105 THR A C 1
ATOM 846 O O . THR A 1 105 ? 20.393 -1.890 -17.457 1.00 95.25 105 THR A O 1
ATOM 849 N N . VAL A 1 106 ? 19.509 -2.819 -15.594 1.00 96.62 106 VAL A N 1
ATOM 850 C CA . VAL A 1 106 ? 18.178 -3.104 -16.136 1.00 96.62 106 VAL A CA 1
ATOM 851 C C . VAL A 1 106 ? 17.123 -2.831 -15.069 1.00 96.62 106 VAL A C 1
ATOM 853 O O . VAL A 1 106 ? 17.343 -3.123 -13.895 1.00 96.62 106 VAL A O 1
ATOM 856 N N . VAL A 1 107 ? 15.979 -2.291 -15.483 1.00 97.56 107 VAL A N 1
ATOM 857 C CA . VAL A 1 107 ? 14.749 -2.284 -14.684 1.00 97.56 107 VAL A CA 1
ATOM 858 C C . VAL A 1 107 ? 13.691 -3.062 -15.454 1.00 97.56 107 VAL A C 1
ATOM 860 O O . VAL A 1 107 ? 13.331 -2.682 -16.567 1.00 97.56 107 VAL A O 1
ATOM 863 N N . GLY A 1 108 ? 13.235 -4.172 -14.881 1.00 97.94 108 GLY A N 1
ATOM 864 C CA . GLY A 1 108 ? 12.129 -4.962 -15.409 1.00 97.94 108 GLY A CA 1
ATOM 865 C C . GLY A 1 108 ? 10.817 -4.505 -14.785 1.00 97.94 108 GLY A C 1
ATOM 866 O O . GLY A 1 108 ? 10.727 -4.395 -13.563 1.00 97.94 108 GLY A O 1
ATOM 867 N N . LEU A 1 109 ? 9.807 -4.250 -15.613 1.00 98.06 109 LEU A N 1
ATOM 868 C CA . LEU A 1 109 ? 8.465 -3.861 -15.193 1.00 98.06 109 LEU A CA 1
ATOM 869 C C . LEU A 1 109 ? 7.448 -4.826 -15.803 1.00 98.06 109 LEU A C 1
ATOM 871 O O . LEU A 1 109 ? 7.475 -5.079 -17.006 1.00 98.06 109 LEU A O 1
ATOM 875 N N . ALA A 1 110 ? 6.550 -5.365 -14.981 1.00 97.19 110 ALA A N 1
ATOM 876 C CA . ALA A 1 110 ? 5.430 -6.177 -15.444 1.00 97.19 110 ALA A CA 1
ATOM 877 C C . ALA A 1 110 ? 4.098 -5.624 -14.928 1.00 97.19 110 ALA A C 1
ATOM 879 O O . ALA A 1 110 ? 3.944 -5.366 -13.732 1.00 97.19 110 ALA A O 1
ATOM 880 N N . ARG A 1 111 ? 3.119 -5.472 -15.823 1.00 94.94 111 ARG A N 1
ATOM 881 C CA . ARG A 1 111 ? 1.773 -4.960 -15.520 1.00 94.94 111 ARG A CA 1
ATOM 882 C C . ARG A 1 111 ? 0.775 -5.542 -16.512 1.00 94.94 111 ARG A C 1
ATOM 884 O O . ARG A 1 111 ? 1.059 -5.617 -17.698 1.00 94.94 111 ARG A O 1
ATOM 891 N N . GLY A 1 112 ? -0.399 -5.967 -16.041 1.00 89.69 112 GLY A N 1
ATOM 892 C CA . GLY A 1 112 ? -1.485 -6.397 -16.936 1.00 89.69 112 GLY A CA 1
ATOM 893 C C . GLY A 1 112 ? -1.158 -7.589 -17.851 1.00 89.69 112 GLY A C 1
ATOM 894 O O . GLY A 1 112 ? -1.832 -7.780 -18.855 1.00 89.69 112 GLY A O 1
ATOM 895 N N . GLY A 1 113 ? -0.140 -8.392 -17.519 1.00 90.88 113 GLY A N 1
ATOM 896 C CA . GLY A 1 113 ? 0.344 -9.496 -18.361 1.00 90.88 113 GLY A CA 1
ATOM 897 C C . GLY A 1 113 ? 1.401 -9.094 -19.395 1.00 90.88 113 GLY A C 1
ATOM 898 O O . GLY A 1 113 ? 1.947 -9.968 -20.064 1.00 90.88 113 GLY A O 1
ATOM 899 N N . GLU A 1 114 ? 1.726 -7.807 -19.494 1.00 94.75 114 GLU A N 1
ATOM 900 C CA . GLU A 1 114 ? 2.814 -7.294 -20.319 1.00 94.75 114 GLU A CA 1
ATOM 901 C C . GLU A 1 114 ? 4.091 -7.132 -19.492 1.00 94.75 114 GLU A C 1
ATOM 903 O O . GLU A 1 114 ? 4.050 -6.975 -18.267 1.00 94.75 114 GLU A O 1
ATOM 908 N N . PHE A 1 115 ? 5.231 -7.194 -20.176 1.00 96.62 115 PHE A N 1
ATOM 909 C CA . PHE A 1 115 ? 6.553 -7.030 -19.588 1.00 96.62 115 PHE A CA 1
ATOM 910 C C . PHE A 1 115 ? 7.395 -6.089 -20.444 1.00 96.62 115 PHE A C 1
ATOM 912 O O . PHE A 1 115 ? 7.471 -6.259 -21.664 1.00 96.62 115 PHE A O 1
ATOM 919 N N . ARG A 1 116 ? 8.088 -5.159 -19.788 1.00 97.44 116 ARG A N 1
ATOM 920 C CA . ARG A 1 116 ? 9.072 -4.269 -20.398 1.00 97.44 116 ARG A CA 1
ATOM 921 C C . ARG A 1 116 ? 10.369 -4.298 -19.597 1.00 97.44 116 ARG A C 1
ATOM 923 O O . ARG A 1 116 ? 10.356 -4.245 -18.372 1.00 97.44 116 ARG A O 1
ATOM 930 N N . ALA A 1 117 ? 11.497 -4.357 -20.297 1.00 98.00 117 ALA A N 1
ATOM 931 C CA . ALA A 1 117 ? 12.820 -4.215 -19.702 1.00 98.00 117 ALA A CA 1
ATOM 932 C C . ALA A 1 117 ? 13.466 -2.929 -20.215 1.00 98.00 117 ALA A C 1
ATOM 934 O O . ALA A 1 117 ? 13.707 -2.807 -21.412 1.00 98.00 117 ALA A O 1
ATOM 935 N N . LEU A 1 118 ? 13.760 -2.002 -19.307 1.00 98.19 118 LEU A N 1
ATOM 936 C CA . LEU A 1 118 ? 14.497 -0.778 -19.596 1.00 98.19 118 LEU A CA 1
ATOM 937 C C . LEU A 1 118 ? 15.987 -1.010 -19.333 1.00 98.19 118 LEU A C 1
ATOM 939 O O . LEU A 1 118 ? 16.371 -1.353 -18.213 1.00 98.19 118 LEU A O 1
ATOM 943 N N . VAL A 1 119 ? 16.841 -0.803 -20.334 1.00 98.06 119 VAL A N 1
ATOM 944 C CA . VAL A 1 119 ? 18.272 -1.141 -20.308 1.00 98.06 119 VAL A CA 1
ATOM 945 C C . VAL A 1 119 ? 19.153 0.111 -20.305 1.00 98.06 119 VAL A C 1
ATOM 947 O O . VAL A 1 119 ? 18.986 1.037 -21.105 1.00 98.06 119 VAL A O 1
ATOM 950 N N . ARG A 1 120 ? 20.147 0.147 -19.406 1.00 96.44 120 ARG A N 1
ATOM 951 C CA . ARG A 1 120 ? 21.126 1.241 -19.307 1.00 96.44 120 ARG A CA 1
ATOM 952 C C . ARG A 1 120 ? 21.819 1.480 -20.646 1.00 96.44 120 ARG A C 1
ATOM 954 O O . ARG A 1 120 ? 22.402 0.572 -21.229 1.00 96.44 120 ARG A O 1
ATOM 961 N N . GLY A 1 121 ? 21.839 2.744 -21.067 1.00 96.50 121 GLY A N 1
ATOM 962 C CA . GLY A 1 121 ? 22.471 3.165 -22.319 1.00 96.50 121 GLY A CA 1
ATOM 963 C C . GLY A 1 121 ? 21.619 2.906 -23.564 1.00 96.50 121 GLY A C 1
ATOM 964 O O . GLY A 1 121 ? 22.089 3.187 -24.661 1.00 96.50 121 GLY A O 1
ATOM 965 N N . GLN A 1 122 ? 20.394 2.399 -23.397 1.00 97.38 122 GLN A N 1
ATOM 966 C CA . GLN A 1 122 ? 19.410 2.245 -24.465 1.00 97.38 122 GLN A CA 1
ATOM 967 C C . GLN A 1 122 ? 18.184 3.105 -24.142 1.00 97.38 122 GLN A C 1
ATOM 969 O O . GLN A 1 122 ? 18.088 4.235 -24.611 1.00 97.38 122 GLN A O 1
ATOM 974 N N . ASP A 1 123 ? 17.306 2.611 -23.277 1.00 97.25 123 ASP A N 1
ATOM 975 C CA . ASP A 1 123 ? 16.008 3.205 -22.954 1.00 97.25 123 ASP A CA 1
ATOM 976 C C . ASP A 1 123 ? 15.764 3.358 -21.445 1.00 97.25 123 ASP A C 1
ATOM 978 O O . ASP A 1 123 ? 14.785 3.984 -21.045 1.00 97.25 123 ASP A O 1
ATOM 982 N N . LEU A 1 124 ? 16.679 2.895 -20.582 1.00 97.56 124 LEU A N 1
ATOM 983 C CA . LEU A 1 124 ? 16.631 3.201 -19.150 1.00 97.56 124 LEU A CA 1
ATOM 984 C C . LEU A 1 124 ? 16.939 4.679 -18.896 1.00 97.56 124 LEU A C 1
ATOM 986 O O . LEU A 1 124 ? 18.074 5.080 -18.616 1.00 97.56 124 LEU A O 1
ATOM 990 N N . THR A 1 125 ? 15.891 5.487 -18.982 1.00 96.50 125 THR A N 1
ATOM 991 C CA . THR A 1 125 ? 15.882 6.911 -18.671 1.00 96.50 125 THR A CA 1
ATOM 992 C C . THR A 1 125 ? 14.831 7.197 -17.605 1.00 96.50 125 THR A C 1
ATOM 994 O O . THR A 1 125 ? 13.910 6.410 -17.391 1.00 96.50 125 THR A O 1
ATOM 997 N N . ARG A 1 126 ? 14.951 8.349 -16.937 1.00 95.19 126 ARG A N 1
ATOM 998 C CA . ARG A 1 126 ? 13.935 8.811 -15.982 1.00 95.19 126 ARG A CA 1
ATOM 999 C C . ARG A 1 126 ? 12.550 8.902 -16.632 1.00 95.19 126 ARG A C 1
ATOM 1001 O O . ARG A 1 126 ? 11.593 8.449 -16.027 1.00 95.19 126 ARG A O 1
ATOM 1008 N N . GLY A 1 127 ? 12.467 9.455 -17.844 1.00 97.50 127 GLY A N 1
ATOM 1009 C CA . GLY A 1 127 ? 11.193 9.654 -18.540 1.00 97.50 127 GLY A CA 1
ATOM 1010 C C . GLY A 1 127 ? 10.509 8.341 -18.914 1.00 97.50 127 GLY A C 1
ATOM 1011 O O . GLY A 1 127 ? 9.319 8.195 -18.672 1.00 97.50 127 GLY A O 1
ATOM 1012 N N . GLU A 1 128 ? 11.262 7.363 -19.424 1.00 97.31 128 GLU A N 1
ATOM 1013 C CA . GLU A 1 128 ? 10.707 6.034 -19.724 1.00 97.31 128 GLU A CA 1
ATOM 1014 C C . GLU A 1 128 ? 10.247 5.315 -18.451 1.00 97.31 128 GLU A C 1
ATOM 1016 O O . GLU A 1 128 ? 9.177 4.720 -18.436 1.00 97.31 128 GLU A O 1
ATOM 1021 N N . LEU A 1 129 ? 11.006 5.415 -17.354 1.00 95.88 129 LEU A N 1
ATOM 1022 C CA . LEU A 1 129 ? 10.597 4.825 -16.079 1.00 95.88 129 LEU A CA 1
ATOM 1023 C C . LEU A 1 129 ? 9.339 5.498 -15.503 1.00 95.88 129 LEU A C 1
ATOM 1025 O O . LEU A 1 129 ? 8.457 4.809 -15.003 1.00 95.88 129 LEU A O 1
ATOM 1029 N N . GLU A 1 130 ? 9.248 6.828 -15.570 1.00 96.25 130 GLU A N 1
ATOM 1030 C CA . GLU A 1 130 ? 8.063 7.581 -15.141 1.00 96.25 130 GLU A CA 1
ATOM 1031 C C . GLU A 1 130 ? 6.831 7.210 -15.981 1.00 96.25 130 GLU A C 1
ATOM 1033 O O . GLU A 1 130 ? 5.759 7.018 -15.412 1.00 96.25 130 GLU A O 1
ATOM 1038 N N . ALA A 1 131 ? 6.992 7.027 -17.297 1.00 96.00 131 ALA A N 1
ATOM 1039 C CA . ALA A 1 131 ? 5.920 6.585 -18.188 1.00 96.00 131 ALA A CA 1
ATOM 1040 C C . ALA A 1 131 ? 5.433 5.163 -17.860 1.00 96.00 131 ALA A C 1
ATOM 1042 O O . ALA A 1 131 ? 4.232 4.923 -17.779 1.00 96.00 131 ALA A O 1
ATOM 1043 N N . GLU A 1 132 ? 6.346 4.222 -17.602 1.00 95.94 132 GLU A N 1
ATOM 1044 C CA . GLU A 1 132 ? 5.980 2.843 -17.239 1.00 95.94 132 GLU A CA 1
ATOM 1045 C C . GLU A 1 132 ? 5.295 2.737 -15.866 1.00 95.94 132 GLU A C 1
ATOM 1047 O O . GLU A 1 132 ? 4.476 1.845 -15.629 1.00 95.94 132 GLU A O 1
ATOM 1052 N N . LEU A 1 133 ? 5.612 3.654 -14.949 1.00 95.69 133 LEU A N 1
ATOM 1053 C CA . LEU A 1 133 ? 4.990 3.733 -13.626 1.00 95.69 133 LEU A CA 1
ATOM 1054 C C . LEU A 1 133 ? 3.710 4.582 -13.614 1.00 95.69 133 LEU A C 1
ATOM 1056 O O . LEU A 1 133 ? 3.014 4.624 -12.594 1.00 95.69 133 LEU A O 1
ATOM 1060 N N . GLU A 1 134 ? 3.368 5.248 -14.717 1.00 95.00 134 GLU A N 1
ATOM 1061 C CA . GLU A 1 134 ? 2.205 6.122 -14.779 1.00 95.00 134 GLU A CA 1
ATOM 1062 C C . GLU A 1 134 ? 0.906 5.343 -14.512 1.00 95.00 134 GLU A C 1
ATOM 1064 O O . GLU A 1 134 ? 0.643 4.252 -15.029 1.00 95.00 134 GLU A O 1
ATOM 1069 N N . GLY A 1 135 ? 0.071 5.892 -13.628 1.00 91.56 135 GLY A N 1
ATOM 1070 C CA . GLY A 1 135 ? -1.182 5.260 -13.220 1.00 91.56 135 GLY A CA 1
ATOM 1071 C C . GLY A 1 135 ? -1.010 3.972 -12.407 1.00 91.56 135 GLY A C 1
ATOM 1072 O O . GLY A 1 135 ? -2.006 3.280 -12.186 1.00 91.56 135 GLY A O 1
ATOM 1073 N N . ALA A 1 136 ? 0.205 3.621 -11.975 1.00 94.31 136 ALA A N 1
ATOM 1074 C CA . ALA A 1 136 ? 0.402 2.566 -10.991 1.00 94.31 136 ALA A CA 1
ATOM 1075 C C . ALA A 1 136 ? -0.109 3.035 -9.620 1.00 94.31 136 ALA A C 1
ATOM 1077 O O . ALA A 1 136 ? 0.207 4.133 -9.162 1.00 94.31 136 ALA A O 1
ATOM 1078 N N . ARG A 1 137 ? -0.897 2.196 -8.943 1.00 93.50 137 ARG A N 1
ATOM 1079 C CA . ARG A 1 137 ? -1.353 2.446 -7.560 1.00 93.50 137 ARG A CA 1
ATOM 1080 C C . ARG A 1 137 ? -0.530 1.697 -6.524 1.00 93.50 137 ARG A C 1
ATOM 1082 O O . ARG A 1 137 ? -0.612 1.993 -5.336 1.00 93.50 137 ARG A O 1
ATOM 1089 N N . MET A 1 138 ? 0.255 0.723 -6.970 1.00 93.06 138 MET A N 1
ATOM 1090 C CA . MET A 1 138 ? 1.102 -0.090 -6.114 1.00 93.06 138 MET A CA 1
ATOM 1091 C C . MET A 1 138 ? 2.322 -0.565 -6.900 1.00 93.06 138 MET A C 1
ATOM 1093 O O . MET A 1 138 ? 2.185 -1.067 -8.013 1.00 93.06 138 MET A O 1
ATOM 1097 N N . ILE A 1 139 ? 3.505 -0.448 -6.300 1.00 94.38 139 ILE A N 1
ATOM 1098 C CA . ILE A 1 139 ? 4.723 -1.089 -6.799 1.00 94.38 139 ILE A CA 1
ATOM 1099 C C . ILE A 1 139 ? 4.979 -2.322 -5.940 1.00 94.38 139 ILE A C 1
ATOM 1101 O O . 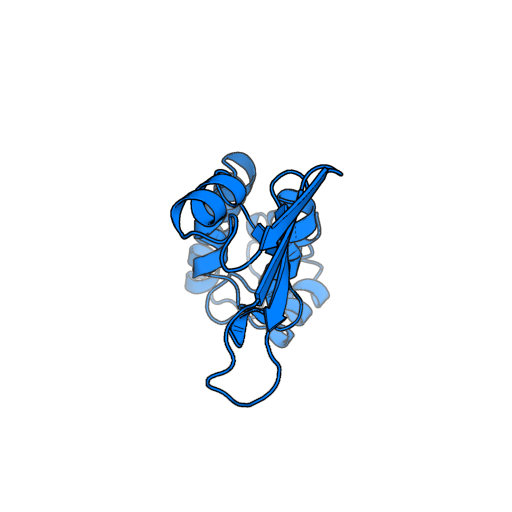ILE A 1 139 ? 5.024 -2.240 -4.711 1.00 94.38 139 ILE A O 1
ATOM 1105 N N . VAL A 1 140 ? 5.138 -3.469 -6.588 1.00 95.00 140 VAL A N 1
ATOM 1106 C CA . VAL A 1 140 ? 5.455 -4.742 -5.945 1.00 95.00 140 VAL A CA 1
ATOM 1107 C C . VAL A 1 140 ? 6.862 -5.138 -6.354 1.00 95.00 140 VAL A C 1
ATOM 1109 O O . VAL A 1 140 ? 7.167 -5.241 -7.534 1.00 95.00 140 VAL A O 1
ATOM 1112 N N . THR A 1 141 ? 7.735 -5.359 -5.382 1.00 94.94 141 THR A N 1
ATOM 1113 C CA . THR A 1 141 ? 9.147 -5.653 -5.639 1.00 94.94 141 THR A CA 1
ATOM 1114 C C . THR A 1 141 ? 9.724 -6.525 -4.531 1.00 94.94 141 THR A C 1
ATOM 1116 O O . THR A 1 141 ? 9.217 -6.535 -3.404 1.00 94.94 141 THR A O 1
ATOM 1119 N N . PHE A 1 142 ? 10.796 -7.251 -4.837 1.00 90.31 142 PHE A N 1
ATOM 1120 C CA . PHE A 1 142 ? 11.582 -7.982 -3.854 1.00 90.31 142 PHE A CA 1
ATOM 1121 C C . PHE A 1 142 ? 12.812 -7.155 -3.470 1.00 90.31 142 PHE A C 1
ATOM 1123 O O . PHE A 1 142 ? 13.693 -6.913 -4.285 1.00 90.31 142 PHE A O 1
ATOM 1130 N N . ASN A 1 143 ? 12.873 -6.700 -2.216 1.00 85.00 143 ASN A N 1
ATOM 1131 C CA . ASN A 1 143 ? 13.971 -5.877 -1.689 1.00 85.00 143 ASN A CA 1
ATOM 1132 C C . ASN A 1 143 ? 14.223 -4.538 -2.431 1.00 85.00 143 ASN A C 1
ATOM 1134 O O . ASN A 1 143 ? 15.269 -3.916 -2.245 1.00 85.00 143 ASN A O 1
ATOM 1138 N N . GLY A 1 144 ? 13.257 -4.041 -3.211 1.00 82.56 144 GLY A N 1
ATOM 1139 C CA . GLY A 1 144 ? 13.400 -2.789 -3.964 1.00 82.56 144 GLY A CA 1
ATOM 1140 C C . GLY A 1 144 ? 13.648 -1.544 -3.104 1.00 82.56 144 GLY A C 1
ATOM 1141 O O . GLY A 1 144 ? 14.277 -0.609 -3.571 1.00 82.56 144 GLY A O 1
ATOM 1142 N N . ALA A 1 145 ? 13.259 -1.549 -1.822 1.00 81.75 145 ALA A N 1
ATOM 1143 C CA . ALA A 1 145 ? 13.560 -0.456 -0.885 1.00 81.75 145 ALA A CA 1
ATOM 1144 C C . ALA A 1 145 ? 15.068 -0.258 -0.608 1.00 81.75 145 ALA A C 1
ATOM 1146 O O . ALA A 1 145 ? 15.449 0.722 0.029 1.00 81.75 145 ALA A O 1
ATOM 1147 N N . SER A 1 146 ? 15.918 -1.195 -1.039 1.00 78.62 146 SER A N 1
ATOM 1148 C CA . SER A 1 146 ? 17.378 -1.073 -0.955 1.00 78.62 146 SER A CA 1
ATOM 1149 C C . SER A 1 146 ? 18.002 -0.253 -2.096 1.00 78.62 146 SER A C 1
ATOM 1151 O O . SER A 1 146 ? 19.220 -0.063 -2.076 1.00 78.62 146 SER A O 1
ATOM 1153 N N . PHE A 1 147 ? 17.210 0.195 -3.077 1.00 73.75 147 PHE A N 1
ATOM 1154 C CA . PHE A 1 147 ? 17.667 0.878 -4.292 1.00 73.75 147 PHE A CA 1
ATOM 1155 C C . PHE A 1 147 ? 17.148 2.313 -4.402 1.00 73.75 147 PHE A C 1
ATOM 1157 O O . PHE A 1 147 ? 16.035 2.592 -3.902 1.00 73.75 147 PHE A O 1
#

Sequence (147 aa):
MVLERSFVLLDRVGERTEHRIWEQGVLTWDDFLTSDSVAPFSTSRKAAADVTLGEAKDAIQTGSADFFAERMPNREVWRLFPRFRDEAVFLDIETTGLSRYSAITVVGLARGGEFRALVRGQDLTRGELEAELEGARMIVTFNGASF

Foldseek 3Di:
DLVQQAQQLAPPDDPVNSVQQVVVVQRGLVSLLPDCDTPPDDNVSSVVSNVLSVVVVVCLVVVVLVSCVVRHDPVCSCSCCVSQVQLEKEWDWDFPPPDLPTDTAWIWIDHPNDIDI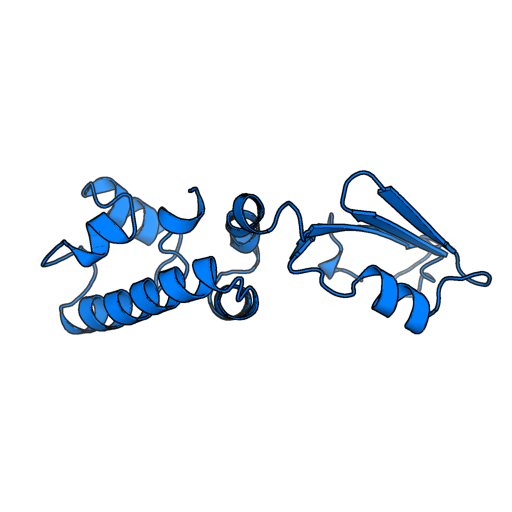AGPPPGPDPVSVCVSNPSRSYYHYDVPVSD

Secondary structure (DSSP, 8-state):
-TGGG--TTSTT--HHHHHHHHHTT--SHHHHHH-S--TT--HHHHHHHHHHHHHHHHHHHHT-HHHHHHHS-GGGGGGGHHHHGGGEEEEEEEE--SSTTPPEEEEEEEETTEEEEEETTTT--HHHHHHHHTT-SEEEESSGGG-

Radius of gyration: 19.37 Å; chains: 1; bounding box: 52×22×49 Å